Protein AF-A0A8I5ZSI2-F1 (afdb_monomer_lite)

Structure (mmCIF, N/CA/C/O backbone):
data_AF-A0A8I5ZSI2-F1
#
_entry.id   AF-A0A8I5ZSI2-F1
#
loop_
_atom_site.group_PDB
_atom_site.id
_atom_site.type_symbol
_atom_site.label_atom_id
_atom_site.label_alt_id
_atom_site.label_comp_id
_atom_site.label_asym_id
_atom_site.label_entity_id
_atom_site.label_seq_id
_atom_site.pdbx_PDB_ins_code
_atom_site.Cartn_x
_atom_site.Cartn_y
_atom_site.Cartn_z
_atom_site.occupancy
_atom_site.B_iso_or_equiv
_atom_site.auth_seq_id
_atom_site.auth_comp_id
_atom_site.auth_asym_id
_atom_site.auth_atom_id
_atom_site.pdbx_PDB_model_num
ATOM 1 N N . MET A 1 1 ? 24.184 -16.410 1.948 1.00 54.47 1 MET A N 1
ATOM 2 C CA . MET A 1 1 ? 23.848 -15.893 3.291 1.00 54.47 1 MET A CA 1
ATOM 3 C C . MET A 1 1 ? 23.960 -14.375 3.333 1.00 54.47 1 MET A C 1
ATOM 5 O O . MET A 1 1 ? 22.920 -13.758 3.466 1.00 54.47 1 MET A O 1
ATOM 9 N N . ALA A 1 2 ? 25.134 -13.762 3.110 1.00 55.06 2 ALA A N 1
ATOM 10 C CA . ALA A 1 2 ? 25.258 -12.291 3.128 1.00 55.06 2 ALA A CA 1
ATOM 11 C C . ALA A 1 2 ? 24.359 -11.564 2.099 1.00 55.06 2 ALA A C 1
ATOM 13 O O . ALA A 1 2 ? 23.791 -10.522 2.409 1.00 55.06 2 ALA A O 1
ATOM 14 N N . ASP A 1 3 ? 24.173 -12.139 0.905 1.00 54.69 3 ASP A N 1
ATOM 15 C CA . ASP A 1 3 ? 23.330 -11.518 -0.130 1.00 54.69 3 ASP A CA 1
ATOM 16 C C . ASP A 1 3 ? 21.824 -11.594 0.190 1.00 54.69 3 ASP A C 1
ATOM 18 O O . ASP A 1 3 ? 21.074 -10.697 -0.182 1.00 54.69 3 ASP A O 1
ATOM 22 N N . GLU A 1 4 ? 21.374 -12.632 0.905 1.00 53.31 4 GLU A N 1
ATOM 23 C CA . GLU A 1 4 ? 19.960 -12.801 1.283 1.00 53.31 4 GLU A CA 1
ATOM 24 C C . GLU A 1 4 ? 19.560 -11.867 2.427 1.00 53.31 4 GLU A C 1
ATOM 26 O O . GLU A 1 4 ? 18.468 -11.306 2.393 1.00 53.31 4 GLU A O 1
ATOM 31 N N . GLU A 1 5 ? 20.442 -11.656 3.410 1.00 53.16 5 GLU A N 1
ATOM 32 C CA . GLU A 1 5 ? 20.205 -10.690 4.493 1.00 53.16 5 GLU A CA 1
ATOM 33 C C . GLU A 1 5 ? 20.129 -9.258 3.950 1.00 53.16 5 GLU A C 1
ATOM 35 O O . GLU A 1 5 ? 19.198 -8.531 4.287 1.00 53.16 5 GLU A O 1
ATOM 40 N N . LEU A 1 6 ? 21.035 -8.879 3.036 1.00 50.19 6 LEU A N 1
ATOM 41 C CA . LEU A 1 6 ? 21.004 -7.563 2.389 1.00 50.19 6 LEU A CA 1
ATOM 42 C C . LEU A 1 6 ? 19.740 -7.367 1.534 1.00 50.19 6 LEU A C 1
ATOM 44 O O . LEU A 1 6 ? 19.194 -6.265 1.472 1.00 50.19 6 LEU A O 1
ATOM 48 N N . LEU A 1 7 ? 19.277 -8.424 0.857 1.00 50.22 7 LEU A N 1
ATOM 49 C CA . LEU A 1 7 ? 18.013 -8.399 0.121 1.00 50.22 7 LEU A CA 1
ATOM 50 C C . LEU A 1 7 ? 16.839 -8.193 1.083 1.00 50.22 7 LEU A C 1
ATOM 52 O O . LEU A 1 7 ? 16.059 -7.267 0.879 1.00 50.22 7 LEU A O 1
ATOM 56 N N . ALA A 1 8 ? 16.754 -8.979 2.158 1.00 51.34 8 ALA A N 1
ATOM 57 C CA . ALA A 1 8 ? 15.695 -8.850 3.156 1.00 51.34 8 ALA A CA 1
ATOM 58 C C . ALA A 1 8 ? 15.658 -7.447 3.788 1.00 51.34 8 ALA A C 1
ATOM 60 O O . ALA A 1 8 ? 14.577 -6.882 3.939 1.00 51.34 8 ALA A O 1
ATOM 61 N N . GLU A 1 9 ? 16.820 -6.856 4.078 1.00 51.53 9 GLU A N 1
ATOM 62 C CA . GLU A 1 9 ? 16.933 -5.506 4.644 1.00 51.53 9 GLU A CA 1
ATOM 63 C C . GLU A 1 9 ? 16.435 -4.421 3.674 1.00 51.53 9 GLU A C 1
ATOM 65 O O . GLU A 1 9 ? 15.746 -3.491 4.082 1.00 51.53 9 GLU A O 1
ATOM 70 N N . LYS A 1 10 ? 16.699 -4.561 2.367 1.00 48.94 10 LYS A N 1
ATOM 71 C CA . LYS A 1 10 ? 16.155 -3.641 1.348 1.00 48.94 10 LYS A CA 1
ATOM 72 C C . LYS A 1 10 ? 14.657 -3.832 1.090 1.00 48.94 10 LYS A C 1
ATOM 74 O O . LYS A 1 10 ? 14.001 -2.916 0.594 1.00 48.94 10 LYS A O 1
ATOM 79 N N . MET A 1 11 ? 14.130 -5.021 1.380 1.00 48.12 11 MET A N 1
ATOM 80 C CA . MET A 1 11 ? 12.745 -5.421 1.102 1.00 48.12 11 MET A CA 1
ATOM 81 C C . MET A 1 11 ? 11.797 -5.115 2.272 1.00 48.12 11 MET A C 1
ATOM 83 O O . MET A 1 11 ? 10.605 -4.875 2.065 1.00 48.12 11 MET A O 1
ATOM 87 N N . ALA A 1 12 ? 12.308 -5.109 3.502 1.00 45.53 12 ALA A N 1
ATOM 88 C CA . ALA A 1 12 ? 11.533 -4.844 4.703 1.00 45.53 12 ALA A CA 1
ATOM 89 C C . ALA A 1 12 ? 11.511 -3.341 5.016 1.00 45.53 12 ALA A C 1
ATOM 91 O O . ALA A 1 12 ? 12.357 -2.823 5.737 1.00 45.53 12 ALA A O 1
ATOM 92 N N . VAL A 1 13 ? 10.507 -2.628 4.503 1.00 51.28 13 VAL A N 1
ATOM 93 C CA . VAL A 1 13 ? 10.151 -1.330 5.089 1.00 51.28 13 VAL A CA 1
ATOM 94 C C . VAL A 1 13 ? 9.415 -1.593 6.388 1.00 51.28 13 VAL A C 1
ATOM 96 O O . VAL A 1 13 ? 8.287 -2.083 6.373 1.00 51.28 13 VAL A O 1
ATOM 99 N N . ASP A 1 14 ? 10.034 -1.249 7.510 1.00 47.97 14 ASP A N 1
ATOM 100 C CA . ASP A 1 14 ? 9.299 -1.034 8.747 1.00 47.97 14 ASP A CA 1
ATOM 101 C C . ASP A 1 14 ? 8.400 0.184 8.519 1.00 47.97 14 ASP A C 1
ATOM 103 O O . ASP A 1 14 ? 8.846 1.328 8.599 1.00 47.97 14 ASP A O 1
ATOM 107 N N . GLY A 1 15 ? 7.136 -0.055 8.156 1.00 42.59 15 GLY A N 1
ATOM 108 C CA . GLY A 1 15 ? 6.110 0.983 8.132 1.00 42.59 15 GLY A CA 1
ATOM 109 C C . GLY A 1 15 ? 6.016 1.573 9.534 1.00 42.59 15 GLY A C 1
ATOM 110 O O . GLY A 1 15 ? 5.397 0.984 10.420 1.00 42.59 15 GLY A O 1
ATOM 111 N N . GLY A 1 16 ? 6.729 2.674 9.760 1.00 38.59 16 GLY A N 1
ATOM 112 C CA . GLY A 1 16 ? 6.911 3.258 11.075 1.00 38.59 16 GLY A CA 1
ATOM 113 C C . GLY A 1 16 ? 5.569 3.641 11.685 1.00 38.59 16 GLY A C 1
ATOM 114 O O . GLY A 1 16 ? 4.765 4.336 11.076 1.00 38.59 16 GLY A O 1
ATOM 115 N N . CYS A 1 17 ? 5.359 3.255 12.940 1.00 45.00 17 CYS A N 1
ATOM 116 C CA . CYS A 1 17 ? 4.287 3.771 13.798 1.00 45.00 17 CYS A CA 1
ATOM 117 C C . CYS A 1 17 ? 4.500 5.267 14.175 1.00 45.00 17 CYS A C 1
ATOM 119 O O . CYS A 1 17 ? 3.841 5.790 15.070 1.00 45.00 17 CYS A O 1
ATOM 121 N N . GLY A 1 18 ? 5.471 5.950 13.555 1.00 44.84 18 GLY A N 1
ATOM 122 C CA . GLY A 1 18 ? 5.904 7.309 13.882 1.00 44.84 18 GLY A CA 1
ATOM 123 C C . GLY A 1 18 ? 5.145 8.384 13.105 1.00 44.84 18 GLY A C 1
ATOM 124 O O . GLY A 1 18 ? 4.668 8.121 12.009 1.00 44.84 18 GLY A O 1
ATOM 125 N N . ASP A 1 19 ? 5.036 9.563 13.729 1.00 51.94 19 ASP A N 1
ATOM 126 C CA . ASP A 1 19 ? 4.529 10.848 13.212 1.00 51.94 19 ASP A CA 1
ATOM 127 C C . ASP A 1 19 ? 3.640 10.738 11.970 1.00 51.94 19 ASP A C 1
ATOM 129 O O . ASP A 1 19 ? 4.089 10.841 10.830 1.00 51.94 19 ASP A O 1
ATOM 133 N N . THR A 1 20 ? 2.363 10.443 12.199 1.00 61.59 20 THR A N 1
ATOM 134 C CA . THR A 1 20 ? 1.438 10.156 11.113 1.00 61.59 20 THR A CA 1
ATOM 135 C C . THR A 1 20 ? 1.337 11.381 10.212 1.00 61.59 20 THR A C 1
ATOM 137 O O . THR A 1 20 ? 0.869 12.420 10.676 1.00 61.59 20 THR A O 1
ATOM 140 N N . GLY A 1 21 ? 1.659 11.269 8.923 1.00 68.50 21 GLY A N 1
ATOM 141 C CA . GLY A 1 21 ? 1.370 12.313 7.928 1.00 68.50 21 GLY A CA 1
ATOM 142 C C . GLY A 1 21 ? -0.135 12.575 7.724 1.00 68.50 21 GLY A C 1
ATOM 143 O O . GLY A 1 21 ? -0.549 13.113 6.698 1.00 68.50 21 GLY A O 1
ATOM 144 N N . ASP A 1 22 ? -0.975 12.158 8.672 1.00 83.38 22 ASP A N 1
ATOM 145 C CA . ASP A 1 22 ? -2.417 12.290 8.674 1.00 83.38 22 ASP A CA 1
ATOM 146 C C . ASP A 1 22 ? -2.819 13.734 8.957 1.00 83.38 22 ASP A C 1
ATOM 148 O O . ASP A 1 22 ? -2.635 14.265 10.050 1.00 83.38 22 ASP A O 1
ATOM 152 N N . TRP A 1 23 ? -3.458 14.356 7.973 1.00 87.81 23 TRP A N 1
ATOM 153 C CA . TRP A 1 23 ? -4.221 15.577 8.189 1.00 87.81 23 TRP A CA 1
ATOM 154 C C . TRP A 1 23 ? -5.630 15.260 8.705 1.00 87.81 23 TRP A C 1
ATOM 156 O O . TRP A 1 23 ? -6.156 14.150 8.551 1.00 87.81 23 TRP A O 1
ATOM 166 N N . GLU A 1 24 ? -6.275 16.263 9.299 1.00 89.50 24 GLU A N 1
ATOM 167 C CA . GLU A 1 24 ? -7.635 16.137 9.818 1.00 89.50 24 GLU A CA 1
ATOM 168 C C . GLU A 1 24 ? -8.602 15.621 8.740 1.00 89.50 24 GLU A C 1
ATOM 170 O O . GLU A 1 24 ? -8.672 16.126 7.619 1.00 89.50 24 GLU A O 1
ATOM 175 N N . GLY A 1 25 ? -9.358 14.577 9.081 1.00 89.00 25 GLY A N 1
ATOM 176 C CA . GLY A 1 25 ? -10.365 14.005 8.194 1.00 89.00 25 GLY A CA 1
ATOM 177 C C . GLY A 1 25 ? -9.832 13.150 7.041 1.00 89.00 25 GLY A C 1
ATOM 178 O O . GLY A 1 25 ? -10.643 12.691 6.233 1.00 89.00 25 GLY A O 1
ATOM 179 N N . ARG A 1 26 ? -8.519 12.866 6.979 1.00 89.44 26 ARG A N 1
ATOM 180 C CA . ARG A 1 26 ? -7.903 11.973 5.975 1.00 89.44 26 ARG A CA 1
ATOM 181 C C . ARG A 1 26 ? -8.683 10.667 5.785 1.00 89.44 26 ARG A C 1
ATOM 183 O O . ARG A 1 26 ? -8.970 10.273 4.659 1.00 89.44 26 ARG A O 1
ATOM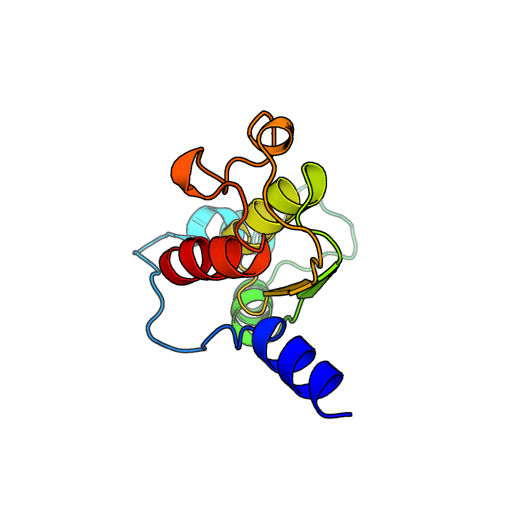 190 N N . TRP A 1 27 ? -9.098 10.039 6.886 1.00 92.56 27 TRP A N 1
ATOM 191 C CA . TRP A 1 27 ? -9.782 8.741 6.880 1.00 92.56 27 TRP A CA 1
ATOM 192 C C . TRP A 1 27 ? -11.310 8.822 6.890 1.00 92.56 27 TRP A C 1
ATOM 194 O O . TRP A 1 27 ? -1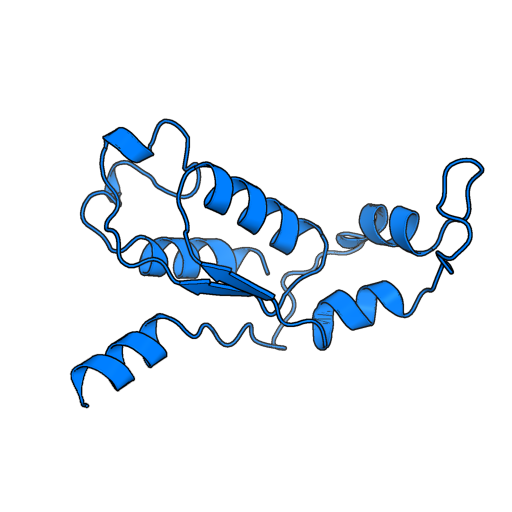1.965 7.795 7.036 1.00 92.56 27 TRP A O 1
ATOM 204 N N . ASN A 1 28 ? -11.915 10.002 6.717 1.00 93.75 28 ASN A N 1
ATOM 205 C CA . ASN A 1 28 ? -13.370 10.161 6.836 1.00 93.75 28 ASN A CA 1
ATOM 206 C C . ASN A 1 28 ? -14.152 9.251 5.882 1.00 93.75 28 ASN A C 1
ATOM 208 O O . ASN A 1 28 ? -15.191 8.717 6.255 1.00 93.75 28 ASN A O 1
ATOM 212 N N . HIS A 1 29 ? -13.668 9.054 4.655 1.00 93.50 29 HIS A N 1
ATOM 213 C CA . HIS A 1 29 ? -14.329 8.165 3.696 1.00 93.50 29 HIS A CA 1
ATOM 214 C C . HIS A 1 29 ? -14.164 6.687 4.053 1.00 93.50 29 HIS A C 1
ATOM 216 O O . HIS A 1 29 ? -15.119 5.925 3.921 1.00 93.50 29 HIS A O 1
ATOM 222 N N . VAL A 1 30 ? -12.990 6.299 4.554 1.00 93.62 30 VAL A N 1
ATOM 223 C CA . VAL A 1 30 ? -12.725 4.925 4.997 1.00 93.62 30 VAL A CA 1
ATOM 224 C C . VAL A 1 30 ? -13.564 4.598 6.235 1.00 93.62 30 VAL A C 1
ATOM 226 O O . VAL A 1 30 ? -14.222 3.565 6.258 1.00 93.62 30 VAL A O 1
ATOM 229 N N . LYS A 1 31 ? -13.655 5.519 7.204 1.00 93.38 31 LYS A N 1
ATOM 230 C CA . LYS A 1 31 ? -14.544 5.395 8.371 1.00 93.38 31 LYS A CA 1
ATOM 231 C C . LYS A 1 31 ? -15.993 5.182 7.964 1.00 93.38 31 LYS A C 1
ATOM 233 O O . LYS A 1 31 ? -16.617 4.244 8.428 1.00 93.38 31 LYS A O 1
ATOM 238 N N . LYS A 1 32 ? -16.512 5.972 7.016 1.00 91.31 32 LYS A N 1
ATOM 239 C CA . LYS A 1 32 ? -17.876 5.771 6.492 1.00 91.31 32 LYS A CA 1
ATOM 240 C C . LYS A 1 32 ? -18.086 4.366 5.934 1.00 91.31 32 LYS A C 1
ATOM 242 O O . LYS A 1 32 ? -19.150 3.805 6.129 1.00 91.31 32 LYS A O 1
ATOM 247 N N . PHE A 1 33 ? -17.097 3.804 5.245 1.00 89.69 33 PHE A N 1
ATOM 248 C CA . PHE A 1 33 ? -17.201 2.445 4.715 1.00 89.69 33 PHE A CA 1
ATOM 249 C C . PHE A 1 33 ? -17.145 1.376 5.816 1.00 89.69 33 PHE A C 1
ATOM 251 O O . PHE A 1 33 ? -17.873 0.393 5.744 1.00 89.69 33 PHE A O 1
ATOM 258 N N . LEU A 1 34 ? -16.305 1.574 6.834 1.00 92.69 34 LEU A N 1
ATOM 259 C CA . LEU A 1 34 ? -16.097 0.605 7.914 1.00 92.69 34 LEU A CA 1
ATOM 260 C C . LEU A 1 34 ? -17.158 0.672 9.022 1.00 92.69 34 LEU A C 1
ATOM 262 O O . LEU A 1 34 ? -17.397 -0.324 9.695 1.00 92.69 34 LEU A O 1
ATOM 266 N N . GLU A 1 35 ? -17.789 1.828 9.216 1.00 92.06 35 GLU A N 1
ATOM 267 C CA . GLU A 1 35 ? -18.686 2.100 10.345 1.00 92.06 35 GLU A CA 1
ATOM 268 C C . GLU A 1 35 ? -20.167 2.143 9.941 1.00 92.06 35 GLU A C 1
ATOM 270 O O . GLU A 1 35 ? -21.037 2.079 10.810 1.00 92.06 35 GLU A O 1
ATOM 275 N N . TRP A 1 36 ? -20.500 2.274 8.650 1.00 87.94 36 TRP A N 1
ATOM 276 C CA . TRP A 1 36 ? -21.898 2.417 8.233 1.00 87.94 36 TRP A CA 1
ATOM 277 C C . TRP A 1 36 ? -22.527 1.089 7.808 1.00 87.94 36 TRP A C 1
ATOM 279 O O . TRP A 1 36 ? -22.048 0.475 6.858 1.00 87.94 36 TRP A O 1
ATOM 289 N N . PRO A 1 37 ? -23.654 0.677 8.422 1.00 84.75 37 PRO A N 1
ATOM 290 C CA . PRO A 1 37 ? -24.478 -0.401 7.893 1.00 84.75 37 PRO A CA 1
ATOM 291 C C . PRO A 1 37 ? -25.240 0.052 6.633 1.00 84.75 37 PRO A C 1
ATOM 293 O O . PRO A 1 37 ? -25.562 1.230 6.464 1.00 84.75 37 PRO A O 1
ATOM 296 N N . GLY A 1 38 ? -25.591 -0.889 5.754 1.00 85.31 38 GLY A N 1
ATOM 297 C CA . GLY A 1 38 ? -26.341 -0.600 4.531 1.00 85.31 38 GLY A CA 1
ATOM 298 C C . GLY A 1 38 ? -26.990 -1.843 3.915 1.00 85.31 38 GLY A C 1
ATOM 299 O O . GLY A 1 38 ? -26.572 -2.961 4.206 1.00 85.31 38 GLY A O 1
ATOM 300 N N . PRO A 1 39 ? -27.993 -1.676 3.034 1.00 87.38 39 PRO A N 1
ATOM 301 C CA . PRO A 1 39 ? -28.775 -2.790 2.482 1.00 87.38 39 PRO A CA 1
ATOM 302 C C . PRO A 1 39 ? -27.980 -3.723 1.552 1.00 87.38 39 PRO A C 1
ATOM 304 O O . PRO A 1 39 ? -28.470 -4.792 1.204 1.00 87.38 39 PRO A O 1
ATOM 307 N N . PHE A 1 40 ? -26.777 -3.317 1.135 1.00 86.88 40 PHE A N 1
ATOM 308 C CA . PHE A 1 40 ? -25.897 -4.077 0.237 1.00 86.88 40 PHE A CA 1
ATOM 309 C C . PHE A 1 40 ? -24.646 -4.622 0.936 1.00 86.88 40 PHE A C 1
ATOM 311 O O . PHE A 1 40 ? -23.712 -5.067 0.272 1.00 86.88 40 PHE A O 1
ATOM 318 N N . ILE A 1 41 ? -24.603 -4.545 2.264 1.00 86.00 41 ILE A N 1
ATOM 319 C CA . ILE A 1 41 ? -23.490 -5.052 3.058 1.00 86.00 41 ILE A CA 1
ATOM 320 C C . ILE A 1 41 ? -23.668 -6.553 3.285 1.00 86.00 41 ILE A C 1
ATOM 322 O O . ILE A 1 41 ? -24.786 -7.047 3.433 1.00 86.00 41 ILE A O 1
ATOM 326 N N . HIS A 1 42 ? -22.552 -7.282 3.271 1.00 89.94 42 HIS A N 1
ATOM 327 C CA . HIS A 1 42 ? -22.551 -8.716 3.527 1.00 89.94 42 HIS A CA 1
ATOM 328 C C . HIS A 1 42 ? -23.129 -9.011 4.927 1.00 89.94 42 HIS A C 1
ATOM 330 O O . HIS A 1 42 ? -22.754 -8.308 5.863 1.00 89.94 42 HIS A O 1
ATOM 336 N N . PRO A 1 43 ? -23.989 -10.033 5.111 1.00 89.88 43 PRO A N 1
ATOM 337 C CA . PRO A 1 43 ? -24.635 -10.304 6.402 1.00 89.88 43 PRO A CA 1
ATOM 338 C C . PRO A 1 43 ? -23.670 -10.462 7.584 1.00 89.88 43 PRO A C 1
ATOM 340 O O . PRO A 1 43 ? -24.006 -10.066 8.693 1.00 89.88 43 PRO A O 1
ATOM 343 N N . ASP A 1 44 ? -22.472 -10.991 7.326 1.00 91.31 44 ASP A N 1
ATOM 344 C CA . ASP A 1 44 ? -21.438 -11.226 8.347 1.00 91.31 44 ASP A CA 1
ATOM 345 C C . ASP A 1 44 ? -20.494 -10.028 8.563 1.00 91.31 44 ASP A C 1
ATOM 347 O O . ASP A 1 44 ? -19.509 -10.134 9.291 1.00 91.31 44 ASP A O 1
ATOM 351 N N . PHE A 1 45 ? -20.724 -8.900 7.886 1.00 90.25 45 PHE A N 1
ATOM 352 C CA . PHE A 1 45 ? -19.934 -7.694 8.112 1.00 90.25 45 PHE A CA 1
ATOM 353 C C . PHE A 1 45 ? -20.527 -6.894 9.270 1.00 90.25 45 PHE A C 1
ATOM 355 O O . PHE A 1 45 ? -21.633 -6.360 9.171 1.00 90.25 45 PHE A O 1
ATOM 362 N N . GLU A 1 46 ? -19.758 -6.775 10.346 1.00 89.56 46 GLU A N 1
ATOM 363 C CA . GLU A 1 46 ? -20.105 -5.985 11.523 1.00 89.56 46 GLU A CA 1
ATOM 364 C C . GLU A 1 46 ? -19.370 -4.639 11.467 1.00 89.56 46 GLU A C 1
ATOM 366 O O . GLU A 1 46 ? -18.141 -4.610 11.589 1.00 89.56 46 GLU A O 1
ATOM 371 N N . PRO A 1 47 ? -20.081 -3.513 11.267 1.00 90.94 47 PRO A N 1
ATOM 372 C CA . PRO A 1 47 ? -19.441 -2.208 11.266 1.00 90.94 47 PRO A CA 1
ATOM 373 C C . PRO A 1 47 ? -18.829 -1.900 12.636 1.00 90.94 47 PRO A C 1
ATOM 375 O O . PRO A 1 47 ? -19.490 -2.072 13.661 1.00 90.94 47 PRO A O 1
ATOM 378 N N . SER A 1 48 ? -17.586 -1.416 12.665 1.00 90.62 48 SER A N 1
ATOM 379 C CA . SER A 1 48 ? -16.900 -1.087 13.919 1.00 90.62 48 SER A CA 1
ATOM 380 C C . SER A 1 48 ? -15.973 0.116 13.774 1.00 90.62 48 SER A C 1
ATOM 382 O O . SER A 1 48 ? -15.353 0.333 12.730 1.00 90.62 48 SER A O 1
ATOM 384 N N . THR A 1 49 ? -15.858 0.895 14.849 1.00 88.88 49 THR A N 1
ATOM 385 C CA . THR A 1 49 ? -14.934 2.038 14.917 1.00 88.88 49 THR A CA 1
ATOM 386 C C . THR A 1 49 ? -13.476 1.591 15.043 1.00 88.88 49 THR A C 1
ATOM 388 O O . THR A 1 49 ? -12.551 2.302 14.654 1.00 88.88 49 THR A O 1
ATOM 391 N N . GLU A 1 50 ? -13.267 0.380 15.552 1.00 92.88 50 GLU A N 1
ATOM 392 C CA . GLU A 1 50 ? -11.980 -0.249 15.807 1.00 92.88 50 GLU A CA 1
ATOM 393 C C . GLU A 1 50 ? -11.365 -0.829 14.530 1.00 92.88 50 GLU A C 1
ATOM 395 O O . GLU A 1 50 ? -10.141 -0.935 14.441 1.00 92.88 50 GLU A O 1
ATOM 400 N N . SER A 1 51 ? -12.182 -1.159 13.519 1.00 93.00 51 SER A N 1
ATOM 401 C CA . SER A 1 51 ? -11.718 -1.707 12.239 1.00 93.00 51 SER A CA 1
ATOM 402 C C . SER A 1 51 ? -10.649 -0.832 11.598 1.00 93.00 51 SER A C 1
ATOM 404 O O . SER A 1 51 ? -9.640 -1.352 11.130 1.00 93.00 51 SER A O 1
ATOM 406 N N . LEU A 1 52 ? -10.827 0.493 11.596 1.00 93.31 52 LEU A N 1
ATOM 407 C CA . LEU A 1 52 ? -9.818 1.384 11.028 1.00 93.31 52 LEU A CA 1
ATOM 408 C C . LEU A 1 52 ? -8.507 1.311 11.818 1.00 93.31 52 LEU A C 1
ATOM 410 O O . LEU A 1 52 ? -7.445 1.203 11.214 1.00 93.31 52 LEU A O 1
ATOM 414 N N . GLN A 1 53 ? -8.575 1.332 13.152 1.00 92.19 53 GLN A N 1
ATOM 415 C CA . GLN A 1 53 ? -7.380 1.249 13.993 1.00 92.19 53 GLN A CA 1
ATOM 416 C C . GLN A 1 53 ? -6.635 -0.072 13.777 1.00 92.19 53 GLN A C 1
ATOM 418 O O . GLN A 1 53 ? -5.409 -0.097 13.707 1.00 92.19 53 GLN A O 1
ATOM 423 N N . PHE A 1 54 ? -7.376 -1.166 13.599 1.00 94.44 54 PHE A N 1
ATOM 424 C CA . PHE A 1 54 ? -6.808 -2.461 13.255 1.00 94.44 54 PHE A CA 1
ATOM 425 C C . PHE A 1 54 ? -6.050 -2.424 11.918 1.00 94.44 54 PHE A C 1
ATOM 427 O O . PHE A 1 54 ? -4.929 -2.931 11.844 1.00 94.44 54 PHE A O 1
ATOM 434 N N . LEU A 1 55 ? -6.616 -1.802 10.876 1.00 93.38 55 LEU A N 1
ATOM 435 C CA . LEU A 1 55 ? -5.936 -1.655 9.582 1.00 93.38 55 LEU A CA 1
ATOM 436 C C . LEU A 1 55 ? -4.661 -0.806 9.688 1.00 93.38 55 LEU A C 1
ATOM 438 O O . LEU A 1 55 ? -3.643 -1.167 9.096 1.00 93.38 55 LEU A O 1
ATOM 442 N N . LEU A 1 56 ? -4.717 0.285 10.458 1.00 91.00 56 LEU A N 1
ATOM 443 C CA . LEU A 1 56 ? -3.608 1.227 10.613 1.00 91.00 56 LEU A CA 1
ATOM 444 C C . LEU A 1 56 ? -2.444 0.618 11.407 1.00 91.00 56 LEU A C 1
ATOM 446 O O . LEU A 1 56 ? -1.300 0.711 10.968 1.00 91.00 56 LEU A O 1
ATOM 450 N N . ASP A 1 57 ? -2.724 -0.030 12.539 1.00 90.12 57 ASP A N 1
ATOM 451 C CA . ASP A 1 57 ? -1.673 -0.369 13.510 1.00 90.12 57 ASP A CA 1
ATOM 452 C C . ASP A 1 57 ? -1.325 -1.856 13.564 1.00 90.12 57 ASP A C 1
ATOM 454 O O . ASP A 1 57 ? -0.231 -2.227 13.996 1.00 90.12 57 ASP A O 1
ATOM 458 N N . THR A 1 58 ? -2.259 -2.726 13.175 1.00 93.69 58 THR A N 1
ATOM 459 C CA . THR A 1 58 ? -2.132 -4.178 13.388 1.00 93.69 58 THR A CA 1
ATOM 460 C C . THR A 1 58 ? -1.970 -4.947 12.082 1.00 93.69 58 THR A C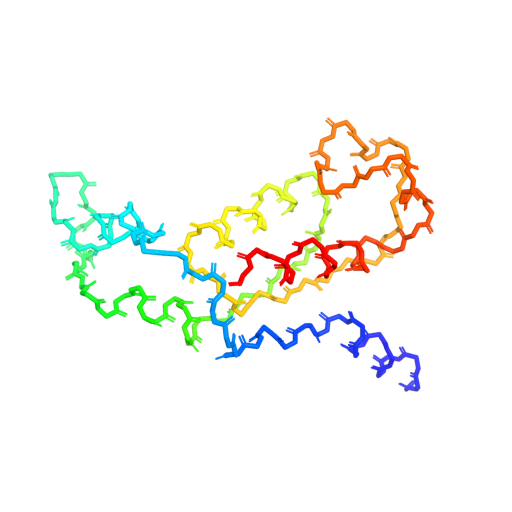 1
ATOM 462 O O . THR A 1 58 ? -1.228 -5.929 12.029 1.00 93.69 58 THR A O 1
ATOM 465 N N . CYS A 1 59 ? -2.673 -4.537 11.026 1.00 94.19 59 CYS A N 1
ATOM 466 C CA . CYS A 1 59 ? -2.705 -5.279 9.775 1.00 94.19 59 CYS A CA 1
ATOM 467 C C . CYS A 1 59 ? -1.398 -5.125 8.986 1.00 94.19 59 CYS A C 1
ATOM 469 O O . CYS A 1 59 ? -1.040 -4.028 8.557 1.00 94.19 59 CYS A O 1
ATOM 471 N N . LY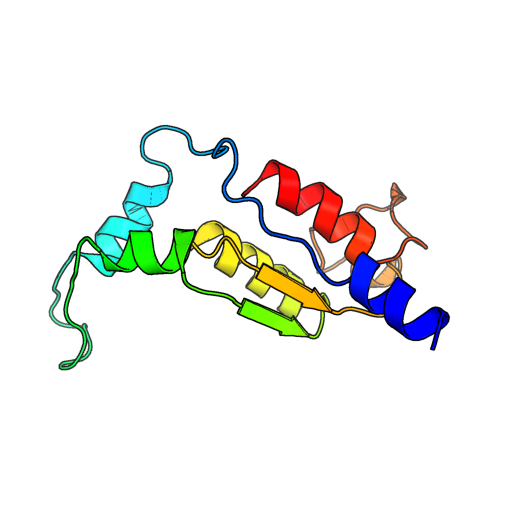S A 1 60 ? -0.724 -6.255 8.746 1.00 94.19 60 LYS A N 1
ATOM 472 C CA . LYS A 1 60 ? 0.476 -6.357 7.909 1.00 94.19 60 LYS A CA 1
ATOM 473 C C . LYS A 1 60 ? 0.126 -6.958 6.560 1.00 94.19 60 LYS A C 1
ATOM 475 O O . LYS A 1 60 ? -0.467 -8.034 6.500 1.00 94.19 60 LYS A O 1
ATOM 480 N N . VAL A 1 61 ? 0.539 -6.298 5.487 1.00 94.62 61 VAL A N 1
ATOM 481 C CA . VAL A 1 61 ? 0.307 -6.755 4.116 1.00 94.62 61 VAL A CA 1
ATOM 482 C C . VAL A 1 61 ? 1.645 -6.938 3.423 1.00 94.62 61 VAL A C 1
ATOM 484 O O . VAL A 1 61 ? 2.432 -6.004 3.342 1.00 94.62 61 VAL A O 1
ATOM 487 N N . LEU A 1 62 ? 1.891 -8.134 2.893 1.00 95.50 62 LEU A N 1
ATOM 488 C CA . LEU A 1 62 ? 3.016 -8.399 2.004 1.00 95.50 62 LEU A CA 1
ATOM 489 C C . LEU A 1 62 ? 2.514 -8.438 0.559 1.00 95.50 62 LEU A C 1
ATOM 491 O O . LEU A 1 62 ? 1.653 -9.250 0.223 1.00 95.50 62 LEU A O 1
ATOM 495 N N . VAL A 1 63 ? 3.070 -7.588 -0.299 1.00 92.56 63 VAL A N 1
ATOM 496 C CA . VAL A 1 63 ? 2.785 -7.556 -1.736 1.00 92.56 63 VAL A CA 1
ATOM 497 C C . VAL A 1 63 ? 4.022 -8.009 -2.499 1.00 92.56 63 VAL A C 1
ATOM 499 O O . VAL A 1 63 ? 5.090 -7.418 -2.379 1.00 92.56 63 VAL A O 1
ATOM 502 N N . ILE A 1 64 ? 3.878 -9.051 -3.313 1.00 94.19 64 ILE A N 1
ATOM 503 C CA . ILE A 1 64 ? 4.944 -9.533 -4.195 1.00 94.19 64 ILE A CA 1
ATOM 504 C C . ILE A 1 64 ? 4.640 -9.031 -5.609 1.00 94.19 64 ILE A C 1
ATOM 506 O O . ILE A 1 64 ? 3.671 -9.461 -6.232 1.00 94.19 64 ILE A O 1
ATOM 510 N N . GLY A 1 65 ? 5.471 -8.113 -6.094 1.00 91.44 65 GLY A N 1
ATOM 511 C CA . GLY A 1 65 ? 5.373 -7.461 -7.394 1.00 91.44 65 GLY A CA 1
ATOM 512 C C . GLY A 1 65 ? 4.838 -6.028 -7.315 1.00 91.44 65 GLY A C 1
ATOM 513 O O . GLY A 1 65 ? 3.686 -5.788 -6.958 1.00 91.44 65 GLY A O 1
ATOM 514 N N . ALA A 1 66 ? 5.655 -5.078 -7.761 1.00 88.62 66 ALA A N 1
ATOM 515 C CA . ALA A 1 66 ? 5.346 -3.667 -7.987 1.00 88.62 66 ALA A CA 1
ATOM 516 C C . ALA A 1 66 ? 5.278 -3.359 -9.499 1.00 88.62 66 ALA A C 1
ATOM 518 O O . ALA A 1 66 ? 5.740 -2.323 -9.975 1.00 88.62 66 ALA A O 1
ATOM 519 N N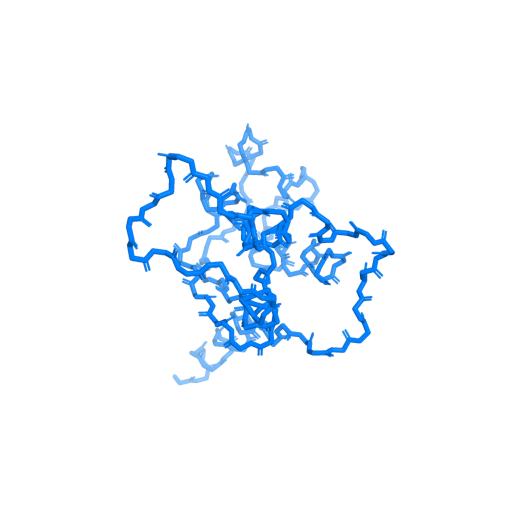 . GLY A 1 67 ? 4.705 -4.287 -10.276 1.00 89.38 67 GLY A N 1
ATOM 520 C CA . GLY A 1 67 ? 4.356 -4.069 -11.684 1.00 89.38 67 GLY A CA 1
ATOM 521 C C . GLY A 1 67 ? 3.112 -3.187 -11.851 1.00 89.38 67 GLY A C 1
ATOM 522 O O . GLY A 1 67 ? 2.619 -2.610 -10.891 1.00 89.38 67 GLY A O 1
ATOM 523 N N . GLY A 1 68 ? 2.536 -3.124 -13.058 1.00 88.44 68 GLY A N 1
ATOM 524 C CA . GLY A 1 68 ? 1.378 -2.255 -13.349 1.00 88.44 68 GLY A CA 1
ATOM 525 C C . GLY A 1 68 ? 0.193 -2.451 -12.392 1.00 88.44 68 GLY A C 1
ATOM 526 O O . GLY A 1 68 ? -0.248 -1.504 -11.746 1.00 88.44 68 GLY A O 1
ATOM 527 N N . LEU A 1 69 ? -0.276 -3.695 -12.234 1.00 91.62 69 LEU A N 1
ATOM 528 C CA . LEU A 1 69 ? -1.343 -4.023 -11.277 1.00 91.62 69 LEU A CA 1
ATOM 529 C C . LEU A 1 69 ? -0.899 -3.813 -9.819 1.00 91.62 69 LEU A C 1
ATOM 531 O O . LEU A 1 69 ? -1.678 -3.332 -9.000 1.00 91.62 69 LEU A O 1
ATOM 535 N N . GLY A 1 70 ? 0.358 -4.151 -9.515 1.00 91.00 70 GLY A N 1
ATOM 536 C CA . GLY A 1 70 ? 0.944 -4.005 -8.183 1.00 91.00 70 GLY A CA 1
ATOM 537 C C . GLY A 1 70 ? 0.975 -2.550 -7.719 1.00 91.00 70 GLY A C 1
ATOM 538 O O . GLY A 1 70 ? 0.521 -2.257 -6.621 1.00 91.00 70 GLY A O 1
ATOM 539 N N . CYS A 1 71 ? 1.418 -1.612 -8.562 1.00 89.62 71 CYS A N 1
ATOM 540 C CA . CYS A 1 71 ? 1.440 -0.183 -8.239 1.00 89.62 71 CYS A CA 1
ATOM 541 C C . CYS A 1 71 ? 0.047 0.366 -7.904 1.00 89.62 71 CYS A C 1
ATOM 543 O O . CYS A 1 71 ? -0.105 1.119 -6.942 1.00 89.62 71 CYS A O 1
ATOM 545 N N . GLU A 1 72 ? -0.972 -0.011 -8.678 1.00 90.81 72 GLU A N 1
ATOM 546 C CA . GLU A 1 72 ? -2.353 0.410 -8.423 1.00 90.81 72 GLU A CA 1
ATOM 547 C C . GLU A 1 72 ? -2.901 -0.189 -7.122 1.00 90.81 72 GLU A C 1
ATOM 549 O O . GLU A 1 72 ? -3.525 0.520 -6.330 1.00 90.81 72 GLU A O 1
ATOM 554 N N . LEU A 1 73 ? -2.606 -1.463 -6.852 1.00 93.19 73 LEU A N 1
ATOM 555 C CA . LEU A 1 73 ? -2.958 -2.105 -5.588 1.00 93.19 73 LEU A CA 1
ATOM 556 C C . LEU A 1 73 ? -2.278 -1.418 -4.397 1.00 93.19 73 LEU A C 1
ATOM 558 O O . LEU A 1 73 ? -2.949 -1.090 -3.424 1.00 93.19 73 LEU A O 1
ATOM 562 N N . LEU A 1 74 ? -0.972 -1.160 -4.481 1.00 91.75 74 LEU A N 1
ATOM 563 C CA . LEU A 1 74 ? -0.187 -0.529 -3.417 1.00 91.75 74 LEU A CA 1
ATOM 564 C C . LEU A 1 74 ? -0.704 0.865 -3.076 1.00 91.75 74 LEU A C 1
ATOM 566 O O . LEU A 1 74 ? -0.854 1.199 -1.901 1.00 91.75 74 LEU A O 1
ATOM 570 N N . LYS A 1 75 ? -1.050 1.651 -4.099 1.00 89.12 75 LYS A N 1
ATOM 571 C CA . LYS A 1 75 ? -1.725 2.939 -3.923 1.00 89.12 75 LYS A CA 1
ATOM 572 C C . LYS A 1 75 ? -3.027 2.775 -3.149 1.00 89.12 75 LYS A C 1
ATOM 574 O O . LYS A 1 75 ? -3.266 3.501 -2.190 1.00 89.12 75 LYS A O 1
ATOM 579 N N . ASN A 1 76 ? -3.865 1.827 -3.562 1.00 92.19 76 ASN A N 1
ATOM 580 C CA . ASN A 1 76 ? -5.164 1.617 -2.936 1.00 92.19 76 ASN A CA 1
ATOM 581 C C . ASN A 1 76 ? -5.022 1.140 -1.489 1.00 92.19 76 ASN A C 1
ATOM 583 O O . ASN A 1 76 ? -5.741 1.646 -0.635 1.00 92.19 76 ASN A O 1
ATOM 587 N N . LEU A 1 77 ? -4.080 0.241 -1.190 1.00 92.69 77 LEU A N 1
ATOM 588 C CA . LEU A 1 77 ? -3.790 -0.203 0.176 1.00 92.69 77 LEU A CA 1
ATOM 589 C C . LEU A 1 77 ? -3.403 0.987 1.066 1.00 92.69 77 LEU A C 1
ATOM 591 O O . LEU A 1 77 ? -4.035 1.216 2.098 1.00 92.69 77 LEU A O 1
ATOM 595 N N . ALA A 1 78 ? -2.451 1.804 0.614 1.00 89.50 78 ALA A N 1
ATOM 596 C CA . ALA A 1 78 ? -1.991 2.975 1.356 1.00 89.50 78 ALA A CA 1
ATOM 597 C C . ALA A 1 78 ? -3.098 4.019 1.584 1.00 89.50 78 ALA A C 1
ATOM 599 O O . ALA A 1 78 ? -3.168 4.654 2.634 1.00 89.50 78 ALA A O 1
ATOM 600 N N . LEU A 1 79 ? -3.998 4.183 0.609 1.00 89.94 79 LEU A N 1
ATOM 601 C CA . LEU A 1 79 ? -5.147 5.088 0.704 1.00 89.94 79 LEU A CA 1
ATOM 602 C C . LEU A 1 79 ? -6.349 4.489 1.452 1.00 89.94 79 LEU A C 1
ATOM 604 O O . LEU A 1 79 ? -7.282 5.226 1.764 1.00 89.94 79 LEU A O 1
ATOM 608 N N . SER A 1 80 ? -6.336 3.190 1.761 1.00 92.00 80 SER A N 1
ATOM 609 C CA . SER A 1 80 ? -7.431 2.485 2.452 1.00 92.00 80 SER A CA 1
ATOM 610 C C . SER A 1 80 ? -7.140 2.201 3.928 1.00 92.00 80 SER A C 1
ATOM 612 O O . SER A 1 80 ? -7.911 1.499 4.575 1.00 92.00 80 SER A O 1
ATOM 614 N N . GLY A 1 81 ? -6.050 2.749 4.471 1.00 90.56 81 GLY A N 1
ATOM 615 C CA . GLY A 1 81 ? -5.707 2.641 5.891 1.00 90.56 81 GLY A CA 1
ATOM 616 C C . GLY A 1 81 ? -4.715 1.531 6.227 1.00 90.56 81 GLY A C 1
ATOM 617 O O . GLY A 1 81 ? -4.449 1.323 7.402 1.00 90.56 81 GLY A O 1
ATOM 618 N N . PHE A 1 82 ? -4.136 0.842 5.239 1.00 92.19 82 PHE A N 1
ATOM 619 C CA . PHE A 1 82 ? -3.051 -0.109 5.486 1.00 92.19 82 PHE A CA 1
ATOM 620 C C . PHE A 1 82 ? -1.719 0.637 5.556 1.00 92.19 82 PHE A C 1
ATOM 622 O O . PHE A 1 82 ? -1.307 1.258 4.576 1.00 92.19 82 PHE A O 1
ATOM 629 N N . ARG A 1 83 ? -1.034 0.565 6.701 1.00 88.75 83 ARG A N 1
ATOM 630 C CA . ARG A 1 83 ? 0.266 1.236 6.898 1.00 88.75 83 ARG A CA 1
ATOM 631 C C . ARG A 1 83 ? 1.453 0.292 6.873 1.00 88.75 83 ARG A C 1
ATOM 633 O O . ARG A 1 83 ? 2.509 0.647 6.363 1.00 88.75 83 ARG A O 1
ATOM 640 N N . GLN A 1 84 ? 1.291 -0.918 7.397 1.00 90.00 84 GLN A N 1
ATOM 641 C CA . GLN A 1 84 ? 2.368 -1.906 7.432 1.00 90.00 84 GLN A CA 1
ATOM 642 C C . GLN A 1 84 ? 2.352 -2.720 6.137 1.00 90.00 84 GLN A C 1
ATOM 644 O O . GLN A 1 84 ? 1.955 -3.886 6.105 1.00 90.00 84 GLN A O 1
ATOM 649 N N . ILE A 1 85 ? 2.724 -2.057 5.042 1.00 91.69 85 ILE A N 1
ATOM 650 C CA . ILE A 1 85 ? 2.830 -2.662 3.717 1.00 91.69 85 ILE A CA 1
ATOM 651 C C . ILE A 1 85 ? 4.300 -2.987 3.468 1.00 91.69 85 ILE A C 1
ATOM 653 O O . ILE A 1 85 ? 5.143 -2.099 3.467 1.00 91.69 85 ILE A O 1
ATOM 657 N N . HIS A 1 86 ? 4.596 -4.253 3.216 1.00 90.81 86 HIS A N 1
ATOM 658 C CA . HIS A 1 86 ? 5.900 -4.719 2.767 1.00 90.81 86 HIS A CA 1
ATOM 659 C C . HIS A 1 86 ? 5.790 -5.096 1.298 1.00 90.81 86 HIS A C 1
ATOM 661 O O . HIS A 1 86 ? 4.830 -5.760 0.899 1.00 90.81 86 HIS A O 1
ATOM 667 N N . VAL A 1 87 ? 6.757 -4.682 0.486 1.00 91.50 87 VAL A N 1
ATOM 668 C CA . VAL A 1 87 ? 6.740 -4.952 -0.952 1.00 91.50 87 VAL A CA 1
ATOM 669 C C . VAL A 1 87 ? 8.008 -5.680 -1.347 1.00 91.50 87 VAL A C 1
ATOM 671 O O . VAL A 1 87 ? 9.096 -5.377 -0.870 1.00 91.50 87 VAL A O 1
ATOM 674 N N . ILE A 1 88 ? 7.852 -6.672 -2.212 1.00 91.44 88 ILE A N 1
ATOM 675 C CA . ILE A 1 88 ? 8.950 -7.433 -2.791 1.00 91.44 88 ILE A CA 1
ATOM 676 C C . ILE A 1 88 ? 8.864 -7.285 -4.299 1.00 91.44 88 ILE A C 1
ATOM 678 O O . ILE A 1 88 ? 7.935 -7.793 -4.921 1.00 91.44 88 ILE A O 1
ATOM 682 N N . ASP A 1 89 ? 9.845 -6.623 -4.894 1.00 91.62 89 ASP A N 1
ATOM 683 C CA . ASP A 1 89 ? 10.038 -6.585 -6.339 1.00 91.62 89 ASP A CA 1
ATOM 684 C C . ASP A 1 89 ? 11.546 -6.610 -6.627 1.00 91.62 89 ASP A C 1
ATOM 686 O O . ASP A 1 89 ? 12.312 -5.869 -6.010 1.00 91.62 89 ASP A O 1
ATOM 690 N N . MET A 1 90 ? 11.973 -7.509 -7.514 1.00 90.88 90 MET A N 1
ATOM 691 C CA . MET A 1 90 ? 13.384 -7.701 -7.874 1.00 90.88 90 MET A CA 1
ATOM 692 C C . MET A 1 90 ? 13.748 -7.048 -9.214 1.00 90.88 90 MET A C 1
ATOM 694 O O . MET A 1 90 ? 14.890 -7.158 -9.659 1.00 90.88 90 MET A O 1
ATOM 698 N N . ASP A 1 91 ? 12.803 -6.367 -9.859 1.00 91.75 91 ASP A N 1
ATOM 699 C CA . ASP A 1 91 ? 13.033 -5.677 -11.117 1.00 91.75 91 ASP A CA 1
ATOM 700 C C . ASP A 1 91 ? 13.595 -4.266 -10.899 1.00 91.75 91 ASP A C 1
ATOM 702 O O . ASP A 1 91 ? 13.408 -3.594 -9.874 1.00 91.75 91 ASP A O 1
ATOM 706 N N . THR A 1 92 ? 14.226 -3.767 -11.954 1.00 92.75 92 THR A N 1
ATOM 707 C CA . THR A 1 92 ? 14.544 -2.352 -12.117 1.00 92.75 92 THR A CA 1
ATOM 708 C C . THR A 1 92 ? 13.474 -1.650 -12.948 1.00 92.75 92 THR A C 1
ATOM 710 O O . THR A 1 92 ? 12.694 -2.269 -13.672 1.00 92.75 92 THR A O 1
ATOM 713 N N . ILE A 1 93 ? 13.411 -0.330 -12.815 1.00 93.00 93 ILE A N 1
ATOM 714 C CA . ILE A 1 93 ? 12.492 0.514 -13.572 1.00 93.00 93 ILE A CA 1
ATOM 715 C C . ILE A 1 93 ? 12.979 0.601 -15.017 1.00 93.00 93 ILE A C 1
ATOM 717 O O . ILE A 1 93 ? 14.083 1.083 -15.276 1.00 93.00 93 ILE A O 1
ATOM 721 N N . ASP A 1 94 ? 12.126 0.212 -15.958 1.00 93.44 94 ASP A N 1
ATOM 722 C CA . ASP A 1 94 ? 12.348 0.391 -17.392 1.00 93.44 94 ASP A CA 1
ATOM 723 C C . ASP A 1 94 ? 11.435 1.493 -17.962 1.00 93.44 94 ASP A C 1
ATOM 725 O O . ASP A 1 94 ? 10.357 1.786 -17.441 1.00 93.44 94 ASP A O 1
ATOM 729 N N . VAL A 1 95 ? 11.838 2.090 -19.082 1.00 93.19 95 VAL A N 1
ATOM 730 C CA . VAL A 1 95 ? 11.038 3.043 -19.862 1.00 93.19 95 VAL A CA 1
ATOM 731 C C . VAL A 1 95 ? 9.667 2.454 -20.202 1.00 93.19 95 VAL A C 1
ATOM 733 O O . VAL A 1 95 ? 8.659 3.158 -20.132 1.00 93.19 95 VAL A O 1
ATOM 736 N N . SER A 1 96 ? 9.612 1.154 -20.515 1.00 92.75 96 SER A N 1
ATOM 737 C CA . S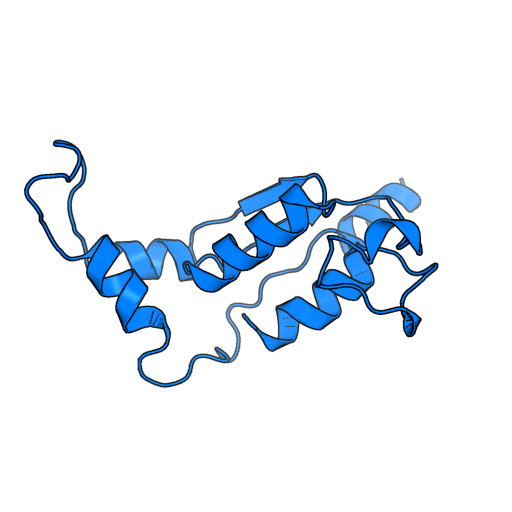ER A 1 96 ? 8.366 0.438 -20.811 1.00 92.75 96 SER A CA 1
ATOM 738 C C . SER A 1 96 ? 7.379 0.407 -19.636 1.00 92.75 96 SER A C 1
ATOM 740 O O . SER A 1 96 ? 6.186 0.230 -19.860 1.00 92.75 96 SER A O 1
ATOM 742 N N . ASN A 1 97 ? 7.840 0.615 -18.395 1.00 88.69 97 ASN A N 1
ATOM 743 C CA . ASN A 1 97 ? 6.996 0.631 -17.199 1.00 88.69 97 ASN A CA 1
ATOM 744 C C . ASN A 1 97 ? 6.275 1.970 -16.982 1.00 88.69 97 ASN A C 1
ATOM 746 O O . ASN A 1 97 ? 5.224 2.012 -16.338 1.00 88.69 97 ASN A O 1
ATOM 750 N N . LEU A 1 98 ? 6.800 3.065 -17.539 1.00 89.19 98 LEU A N 1
ATOM 751 C CA . LEU A 1 98 ? 6.311 4.428 -17.290 1.00 89.19 98 LEU A CA 1
ATOM 752 C C . LEU A 1 98 ? 4.885 4.680 -17.809 1.00 89.19 98 LEU A C 1
ATOM 754 O O . LEU A 1 98 ? 4.251 5.659 -17.425 1.00 89.19 98 LEU A O 1
ATOM 758 N N . ASN A 1 99 ? 4.368 3.810 -18.679 1.00 87.62 99 ASN A N 1
ATOM 759 C CA . ASN A 1 99 ? 3.018 3.907 -19.235 1.00 87.62 99 ASN A CA 1
ATOM 760 C C . ASN A 1 99 ? 1.905 3.584 -18.221 1.00 87.62 99 ASN A C 1
ATOM 762 O O . ASN A 1 99 ? 0.758 3.962 -18.443 1.00 87.62 99 ASN A O 1
ATOM 766 N N . SER A 1 100 ? 2.222 2.833 -17.163 1.00 87.19 100 SER A N 1
ATOM 767 C CA . SER A 1 100 ? 1.227 2.260 -16.244 1.00 87.19 100 SER A CA 1
ATOM 768 C C . SER A 1 100 ? 1.657 2.275 -14.776 1.00 87.19 100 SER A C 1
ATOM 770 O O . SER A 1 100 ? 0.806 2.244 -13.893 1.00 87.19 100 SER A O 1
ATOM 772 N N . GLN A 1 101 ? 2.957 2.374 -14.491 1.00 86.50 101 GLN A N 1
ATOM 773 C CA . GLN A 1 101 ? 3.503 2.389 -13.134 1.00 86.50 101 GLN A CA 1
ATOM 774 C C . GLN A 1 101 ? 3.783 3.839 -12.725 1.00 86.50 101 GLN A C 1
ATOM 776 O O . GLN A 1 101 ? 4.903 4.335 -12.816 1.00 86.50 101 GLN A O 1
ATOM 781 N N . PHE A 1 102 ? 2.723 4.541 -12.307 1.00 83.88 102 PHE A N 1
ATOM 782 C CA . PHE A 1 102 ? 2.716 5.996 -12.068 1.00 83.88 102 PHE A CA 1
ATOM 783 C C . PHE A 1 102 ? 3.707 6.479 -10.989 1.00 83.88 102 PHE A C 1
ATOM 785 O O . PHE A 1 102 ? 3.994 7.677 -10.911 1.00 83.88 102 PHE A O 1
ATOM 792 N N . LEU A 1 103 ? 4.206 5.559 -10.156 1.00 83.38 103 LEU A N 1
ATOM 793 C CA . LEU A 1 103 ? 5.218 5.813 -9.129 1.00 83.38 103 LEU A CA 1
ATOM 794 C C . LEU A 1 103 ? 6.586 6.159 -9.729 1.00 83.38 103 LEU A C 1
ATOM 796 O O . LEU A 1 103 ? 7.409 6.787 -9.065 1.00 83.38 103 LEU A O 1
ATOM 800 N N . PHE A 1 104 ? 6.834 5.758 -10.975 1.00 88.69 104 PHE A N 1
ATOM 801 C CA . PHE A 1 104 ? 8.138 5.865 -11.612 1.00 88.69 104 PHE A CA 1
ATOM 802 C C . PHE A 1 104 ? 8.177 7.039 -12.584 1.00 88.69 104 PHE A C 1
ATOM 804 O O . PHE A 1 104 ? 7.249 7.278 -13.362 1.00 88.69 104 PHE A O 1
ATOM 811 N N . ARG A 1 105 ? 9.263 7.813 -12.539 1.00 90.38 105 ARG A N 1
ATOM 812 C CA . ARG A 1 105 ? 9.515 8.929 -13.455 1.00 90.38 105 ARG A CA 1
ATOM 813 C C . ARG A 1 105 ? 10.645 8.565 -14.418 1.00 90.38 105 ARG A C 1
ATOM 815 O O . ARG A 1 105 ? 11.475 7.722 -14.094 1.00 90.38 105 ARG A O 1
ATOM 822 N N . PRO A 1 106 ? 10.766 9.253 -15.570 1.00 93.12 106 PRO A N 1
ATOM 823 C CA . PRO A 1 106 ? 11.875 9.021 -16.502 1.00 93.12 106 PRO A CA 1
ATOM 824 C C . PRO A 1 106 ? 13.271 9.109 -15.861 1.00 93.12 106 PRO A C 1
ATOM 826 O O . PRO A 1 106 ? 14.184 8.407 -16.277 1.00 93.12 106 PRO A O 1
ATOM 829 N N . LYS A 1 107 ? 13.433 9.940 -14.823 1.00 93.94 107 LYS A N 1
ATOM 830 C CA . LYS A 1 107 ? 14.681 10.083 -14.050 1.00 93.94 107 LYS A CA 1
ATOM 831 C C . LYS A 1 107 ? 15.027 8.873 -13.164 1.00 93.94 107 LYS A C 1
ATOM 833 O O . LYS A 1 107 ? 16.153 8.794 -12.679 1.00 93.94 107 LYS A O 1
ATOM 838 N N . ASP A 1 108 ? 14.072 7.972 -12.940 1.00 91.75 108 ASP A N 1
ATOM 839 C CA . ASP A 1 108 ? 14.216 6.815 -12.052 1.00 91.75 108 ASP A CA 1
ATOM 840 C C . ASP A 1 108 ? 14.544 5.531 -12.835 1.00 91.75 108 ASP A C 1
ATOM 842 O O . ASP A 1 108 ? 14.816 4.494 -12.237 1.00 91.75 108 ASP A O 1
ATOM 846 N N . VAL A 1 109 ? 14.563 5.593 -14.173 1.00 94.44 109 VAL A N 1
ATOM 847 C CA . VAL A 1 109 ? 14.907 4.460 -15.044 1.00 94.44 109 VAL A CA 1
ATOM 848 C C . VAL A 1 109 ? 16.293 3.910 -14.691 1.00 94.44 109 VAL A C 1
ATOM 850 O O . VAL A 1 109 ? 17.253 4.659 -14.507 1.00 94.44 109 VAL A O 1
ATOM 853 N N . GLY A 1 110 ? 16.387 2.584 -14.592 1.00 94.31 110 GLY A N 1
ATOM 854 C CA . GLY A 1 110 ? 17.581 1.851 -14.175 1.00 94.31 110 GLY A CA 1
ATOM 855 C C . GLY A 1 110 ? 17.731 1.682 -12.660 1.00 94.31 110 GLY A C 1
ATOM 856 O O . GLY A 1 110 ? 18.594 0.918 -12.231 1.00 94.31 110 GLY A O 1
ATOM 857 N N . ARG A 1 111 ? 16.904 2.343 -11.837 1.00 93.69 111 ARG A N 1
ATOM 858 C CA . ARG A 1 111 ? 16.895 2.139 -10.379 1.00 93.69 111 ARG A CA 1
ATOM 859 C C . ARG A 1 111 ? 16.033 0.932 -9.996 1.00 93.69 111 ARG A C 1
ATOM 861 O O . ARG A 1 111 ? 15.089 0.618 -10.724 1.00 93.69 111 ARG A O 1
ATOM 868 N N . PRO A 1 112 ? 16.308 0.269 -8.859 1.00 93.44 112 PRO A N 1
ATOM 869 C CA . PRO A 1 112 ? 15.402 -0.732 -8.307 1.00 93.44 112 PRO A CA 1
ATOM 870 C C . PRO A 1 112 ? 14.012 -0.136 -8.063 1.00 93.44 112 PRO A C 1
ATOM 872 O O . PRO A 1 112 ? 13.893 0.962 -7.513 1.00 93.44 112 PRO A O 1
ATOM 875 N N . LYS A 1 113 ? 12.953 -0.866 -8.434 1.00 92.44 113 LYS A N 1
ATOM 876 C CA . LYS A 1 113 ? 11.566 -0.425 -8.197 1.00 92.44 113 LYS A CA 1
ATOM 877 C C . LYS A 1 113 ? 11.292 -0.164 -6.715 1.00 92.44 113 LYS A C 1
ATOM 879 O O . LYS A 1 113 ? 10.609 0.798 -6.372 1.00 92.44 113 LYS A O 1
ATOM 884 N N . MET A 1 114 ? 11.873 -0.997 -5.853 1.00 90.25 114 MET A N 1
ATOM 885 C CA . MET A 1 114 ? 11.730 -0.919 -4.400 1.00 90.25 114 MET A CA 1
ATOM 886 C C . MET A 1 114 ? 12.289 0.371 -3.803 1.00 90.25 114 MET A C 1
ATOM 888 O O . MET A 1 114 ? 11.617 0.992 -2.985 1.00 90.25 114 MET A O 1
ATOM 892 N N . ASP A 1 115 ? 13.449 0.842 -4.267 1.00 89.38 115 ASP A N 1
ATOM 893 C CA . ASP A 1 115 ? 14.028 2.104 -3.788 1.00 89.38 115 ASP A CA 1
ATOM 894 C C . ASP A 1 115 ? 13.094 3.285 -4.091 1.00 89.38 115 ASP A C 1
ATOM 896 O O . ASP A 1 115 ? 12.894 4.173 -3.259 1.00 89.38 115 ASP A O 1
ATOM 900 N N . GLN A 1 116 ? 12.484 3.281 -5.280 1.00 88.94 116 GLN A N 1
ATOM 901 C CA . GLN A 1 116 ? 11.561 4.335 -5.688 1.00 88.94 116 GLN A CA 1
ATOM 902 C C . GLN A 1 116 ? 10.206 4.234 -4.978 1.00 88.94 116 GLN A C 1
ATOM 904 O O . GLN A 1 116 ? 9.630 5.261 -4.617 1.00 88.94 116 GLN A O 1
ATOM 909 N N . TRP A 1 117 ? 9.702 3.019 -4.747 1.00 87.69 117 TRP A N 1
ATOM 910 C CA . TRP A 1 117 ? 8.489 2.810 -3.957 1.00 87.69 117 TRP A CA 1
ATOM 911 C C . TRP A 1 117 ? 8.681 3.300 -2.516 1.00 87.69 117 TRP A C 1
ATOM 913 O O . TRP A 1 117 ? 7.859 4.084 -2.046 1.00 87.69 117 TRP A O 1
ATOM 923 N N . ASN A 1 118 ? 9.799 2.952 -1.867 1.00 85.94 118 ASN A N 1
ATOM 924 C CA . ASN A 1 118 ? 10.142 3.408 -0.513 1.00 85.94 118 ASN A CA 1
ATOM 925 C C . ASN A 1 118 ? 10.166 4.939 -0.419 1.00 85.94 118 ASN A C 1
ATOM 927 O O . ASN A 1 118 ? 9.623 5.519 0.523 1.00 85.94 118 ASN A O 1
ATOM 931 N N . ALA A 1 119 ? 10.760 5.600 -1.415 1.00 85.25 119 ALA A N 1
ATOM 932 C CA . ALA A 1 119 ? 10.838 7.055 -1.465 1.00 85.25 119 ALA A CA 1
ATOM 933 C C . ALA A 1 119 ? 9.462 7.727 -1.618 1.00 85.25 119 ALA A C 1
ATOM 935 O O . ALA A 1 119 ? 9.217 8.758 -0.992 1.00 85.25 119 ALA A O 1
ATOM 936 N N . ASP A 1 120 ? 8.562 7.166 -2.433 1.00 82.38 120 ASP A N 1
ATOM 937 C CA . ASP A 1 120 ? 7.235 7.756 -2.652 1.00 82.38 120 ASP A CA 1
ATOM 938 C C . ASP A 1 120 ? 6.273 7.447 -1.496 1.00 82.38 120 ASP A C 1
ATOM 940 O O . ASP A 1 120 ? 5.537 8.332 -1.052 1.00 82.38 120 ASP A O 1
ATOM 944 N N . ILE A 1 121 ? 6.302 6.222 -0.961 1.00 81.19 121 ILE A N 1
ATOM 945 C CA . ILE A 1 121 ? 5.357 5.776 0.067 1.00 81.19 121 ILE A CA 1
ATOM 946 C C . ILE A 1 121 ? 5.634 6.388 1.440 1.00 81.19 121 ILE A C 1
ATOM 948 O O . ILE A 1 121 ? 4.687 6.759 2.128 1.00 81.19 121 ILE A O 1
ATOM 952 N N . SER A 1 122 ? 6.908 6.589 1.799 1.00 73.12 122 SER A N 1
ATOM 953 C CA . SER A 1 122 ? 7.297 7.199 3.082 1.00 73.12 122 SER A CA 1
ATOM 954 C C . SER A 1 122 ? 6.794 8.638 3.229 1.00 73.12 122 SER A C 1
ATOM 956 O O . SER A 1 122 ? 6.701 9.152 4.332 1.00 73.12 122 SER A O 1
ATOM 958 N N . SER A 1 123 ? 6.470 9.305 2.114 1.00 69.94 123 SER A N 1
ATOM 959 C CA . SER A 1 123 ? 5.868 10.645 2.122 1.00 69.94 123 SER A CA 1
ATOM 960 C C . SER A 1 123 ? 4.340 10.636 2.245 1.00 69.94 123 SER A C 1
ATOM 962 O O . SER A 1 123 ? 3.727 11.696 2.380 1.00 69.94 123 SER A O 1
ATOM 964 N N . LYS A 1 124 ? 3.715 9.459 2.117 1.00 67.69 124 LYS A N 1
ATOM 965 C CA . LYS A 1 124 ? 2.265 9.290 1.979 1.00 67.69 124 LYS A CA 1
ATOM 966 C C . LYS A 1 124 ? 1.634 8.529 3.131 1.00 67.69 124 LYS A C 1
ATOM 968 O O . LYS A 1 124 ? 0.463 8.782 3.387 1.00 67.69 124 LYS A O 1
ATOM 973 N N . LEU A 1 125 ? 2.323 7.576 3.752 1.00 65.69 125 LEU A N 1
ATOM 974 C CA . LEU A 1 125 ? 1.850 6.882 4.956 1.00 65.69 125 LEU A CA 1
ATOM 975 C C . LEU A 1 125 ? 2.174 7.731 6.181 1.00 65.69 125 LEU A C 1
ATOM 977 O O . LEU A 1 125 ? 1.200 8.071 6.892 1.00 65.69 125 LEU A O 1
#

Sequence (125 aa):
MADEELLAEKMAVDGGCGDTGDWEGRWNHVKKFLEWPGPFIHPDFEPSTESLQFLLDTCKVLVIGAGGLGCELLKNLALSGFRQIHVIDMDTIDVSNLNSQFLFRPKDVGRPKMDQWNADISSKL

Secondary structure (DSSP, 8-state):
-HHHHHHHHHH-----SSS----TTTTHHHHHHHH---TTS-TT----SHHHHHHHHT-EEEEE--SHHHHHHHHHHHHTT--EEEEE--PBP-GGGTTT-TT--GGGTTSBHHHHHHHHHTTT-

Radius of gyration: 16.76 Å; chains: 1; bounding box: 54×32×37 Å

Foldseek 3Di:
DVVVVVLVVLQQDPLDPPDDPDDPCLCVVLLCVQADDDPPDDPPRDRDPCVLVCQQPPDAAEAEDLALVNLVVVVVSLSNRHRNYTYHDPDADAPVRVVRNVLDDPVRGPPRPSVSCCVVSSNRD

pLDDT: mean 83.18, std 15.44, range [38.59, 95.5]